Protein AF-A0A919RL27-F1 (afdb_monomer)

Foldseek 3Di:
DFLLLQQLQLLLLLLQLLLQLLPDDPPDDPVSSVSSVVSNVSSCVRNVVSVVVVQLVPDDPVCSVVSNVVVVVVVVVVVVVLVVVLVVQQVVLCVVDHSSRSSSSSSNVSNVVSNVVSVCSNPPVDGDDPDDPPPPPPPPDD

pLDDT: mean 88.55, std 12.85, range [48.16, 98.06]

Sequence (142 aa):
MPARLTVGAGLLLIGAGALTQGTLDAGSTGLSLAPGLIPTGLGVGTAVPALTSAAMAYAPPRRAGMTAGAVNTARQLGYALGIAVVGILFQSGSAAGSPTSGLNEVYWASAVSGVLAGLLVLAVVRGRRPAGAEPEGSQARR

Organism: NCBI:txid1367973

Secondary structure (DSSP, 8-state):
--HHHHHHHHHHHHHHHHHHHTT--TT--GGGGHHHHHHHHHHHHHHHHHHHHHHHTTS-GGGHHHHHHHHHHHHHHHHHHHHHHHHHHHHHHHHHS-HHHHHHHHHHHHHHHHHHHHHHHHHH-PPPP-TT---S-SSS--

Mean predicted aligned error: 7.24 Å

Nearest PDB structures (foldseek):
  7d5p-assembly2_B  TM=7.912E-01  e=1.336E-01  Staphylococcus aureus subsp. aureus COL
  7d5p-assembly1_A  TM=7.929E-01  e=1.553E-01  Staphylococcus aureus subsp. aureus COL
  7d5q-assembly1_A  TM=7.937E-01  e=4.449E-01  Staphylococcus aureus subsp. aureus COL
  6lyy-assembly1_A  TM=7.687E-01  e=6.032E+00  Homo sapiens

Solvent-accessible surface area (backbone atoms only — not comparable to full-atom values): 7486 Å² total; per-residue (Å²): 127,63,54,44,56,46,30,15,52,12,26,35,29,31,8,53,9,26,44,54,52,32,72,54,54,92,84,59,54,80,73,68,46,48,79,14,50,53,39,26,50,56,8,50,70,42,17,55,58,37,51,52,52,58,58,52,72,73,41,55,83,95,39,40,68,60,49,52,51,51,52,50,52,53,48,52,53,50,49,54,52,49,53,52,52,44,52,51,37,27,50,53,29,26,74,76,64,40,68,52,45,2,50,21,46,35,21,43,54,45,13,52,51,24,34,50,50,11,52,47,34,57,72,68,53,74,80,79,73,80,86,75,82,67,76,95,75,83,81,91,79,131

InterPro domains:
  IPR011701 Major facilitator superfamily [PF07690] (3-138)
  IPR036259 MFS transporter superfamily [G3DSA:1.20.1250.20] (2-133)
  IPR036259 MFS transporter superfamily [SSF103473] (3-131)

Structure (mmCIF, N/CA/C/O backbone):
data_AF-A0A919RL27-F1
#
_entry.id   AF-A0A919RL27-F1
#
loop_
_atom_site.group_PDB
_atom_site.id
_atom_site.type_symbol
_atom_site.label_atom_id
_atom_site.label_alt_id
_atom_site.label_comp_id
_atom_site.label_asym_id
_atom_site.label_entity_id
_atom_site.label_seq_id
_atom_site.pdbx_PDB_ins_code
_atom_site.Cartn_x
_atom_site.Cartn_y
_atom_site.Cartn_z
_atom_site.occupancy
_atom_site.B_iso_or_equiv
_atom_site.auth_seq_id
_atom_site.auth_comp_id
_atom_site.auth_asym_id
_atom_site.auth_atom_id
_atom_site.pdbx_PDB_model_num
ATOM 1 N N . MET A 1 1 ? -9.172 9.968 13.669 1.00 61.34 1 MET A N 1
ATOM 2 C CA . MET A 1 1 ? -9.784 9.721 12.341 1.00 61.34 1 MET A CA 1
ATOM 3 C C . MET A 1 1 ? -10.277 8.283 12.273 1.00 61.34 1 MET A C 1
ATOM 5 O O . MET A 1 1 ? -9.664 7.436 12.913 1.00 61.34 1 MET A O 1
ATOM 9 N N . PRO A 1 2 ? -11.379 7.980 11.567 1.00 79.88 2 PRO A N 1
ATOM 10 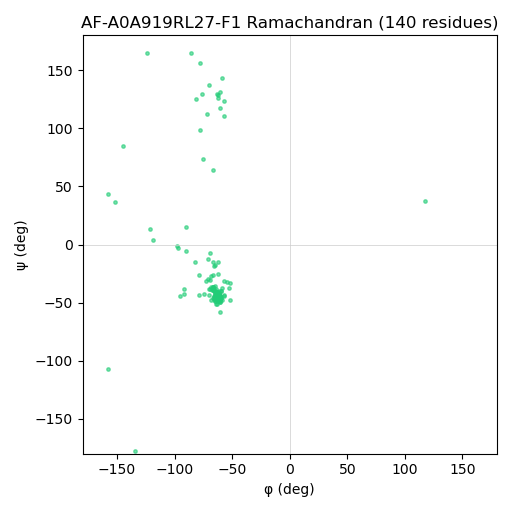C CA . PRO A 1 2 ? -11.844 6.603 11.436 1.00 79.88 2 PRO A CA 1
ATOM 11 C C . PRO A 1 2 ? -10.778 5.768 10.716 1.00 79.88 2 PRO A C 1
ATOM 13 O O . PRO A 1 2 ? -10.327 6.151 9.638 1.00 79.88 2 PRO A O 1
ATOM 16 N N . ALA A 1 3 ? -10.400 4.627 11.301 1.00 83.94 3 ALA A N 1
ATOM 17 C CA . ALA A 1 3 ? -9.284 3.797 10.834 1.00 83.94 3 ALA A CA 1
ATOM 18 C C . ALA A 1 3 ? -9.365 3.450 9.336 1.00 83.94 3 ALA A C 1
ATOM 20 O O . ALA A 1 3 ? -8.342 3.412 8.662 1.00 83.94 3 ALA A O 1
ATOM 21 N N . ARG A 1 4 ? -10.578 3.294 8.784 1.00 88.00 4 ARG A N 1
ATOM 22 C CA . ARG A 1 4 ? -10.787 3.058 7.346 1.00 88.00 4 ARG A CA 1
ATOM 23 C C . ARG A 1 4 ? -10.236 4.165 6.449 1.00 88.00 4 ARG A C 1
ATOM 25 O O . ARG A 1 4 ? -9.742 3.861 5.376 1.00 88.00 4 ARG A O 1
ATOM 32 N N . LEU A 1 5 ? -10.345 5.432 6.862 1.00 91.44 5 LEU A N 1
ATOM 33 C CA . LEU A 1 5 ? -9.893 6.558 6.045 1.00 91.44 5 LEU A CA 1
ATOM 34 C C . LEU A 1 5 ? -8.373 6.611 6.066 1.00 91.44 5 LEU A C 1
ATOM 36 O O . LEU A 1 5 ? -7.764 6.769 5.021 1.00 91.44 5 LEU A O 1
ATOM 40 N N . THR A 1 6 ? -7.767 6.405 7.236 1.00 93.44 6 THR A N 1
ATOM 41 C CA . THR A 1 6 ? -6.308 6.369 7.376 1.00 93.44 6 THR A CA 1
ATOM 42 C C . THR A 1 6 ? -5.700 5.194 6.611 1.00 93.44 6 THR A C 1
ATOM 44 O O . THR A 1 6 ? -4.761 5.391 5.850 1.00 93.44 6 THR A O 1
ATOM 47 N N . VAL A 1 7 ? -6.259 3.987 6.751 1.00 93.88 7 VAL A N 1
ATOM 48 C CA . VAL A 1 7 ? -5.774 2.799 6.032 1.00 93.88 7 VAL A CA 1
ATOM 49 C C . VAL A 1 7 ? -6.046 2.918 4.532 1.00 93.88 7 VAL A C 1
ATOM 51 O O . VAL A 1 7 ? -5.139 2.705 3.737 1.00 93.88 7 VAL A O 1
ATOM 54 N N . GLY A 1 8 ? -7.263 3.299 4.135 1.00 94.75 8 GLY A N 1
ATOM 55 C CA . GLY A 1 8 ? -7.639 3.445 2.730 1.00 94.75 8 GLY A CA 1
ATOM 56 C C . GLY A 1 8 ? -6.811 4.507 2.008 1.00 94.75 8 GLY A C 1
ATOM 57 O O . GLY A 1 8 ? -6.234 4.221 0.965 1.00 94.75 8 GLY A O 1
ATOM 58 N N . ALA A 1 9 ? -6.677 5.705 2.588 1.00 95.38 9 ALA A N 1
ATOM 59 C CA . ALA A 1 9 ? -5.841 6.762 2.021 1.00 95.38 9 ALA A CA 1
ATOM 60 C C . ALA A 1 9 ? -4.359 6.366 1.989 1.00 95.38 9 ALA A C 1
ATOM 62 O O . ALA A 1 9 ? -3.692 6.605 0.988 1.00 95.38 9 ALA A O 1
ATOM 63 N N . GLY A 1 10 ? -3.848 5.715 3.040 1.00 96.31 10 GLY A N 1
ATOM 64 C CA . GLY A 1 10 ? -2.465 5.245 3.065 1.00 96.31 10 GLY A CA 1
ATOM 65 C C . GLY A 1 10 ? -2.171 4.208 1.974 1.00 96.31 10 GLY A C 1
ATOM 66 O O . GLY A 1 10 ? -1.151 4.306 1.301 1.00 96.31 10 GLY A O 1
ATOM 67 N N . LEU A 1 11 ? -3.092 3.270 1.725 1.00 96.12 11 LEU A N 1
ATOM 68 C CA . LEU A 1 11 ? -2.980 2.299 0.628 1.00 96.12 11 LEU A CA 1
ATOM 69 C C . LEU A 1 11 ? -3.044 2.960 -0.755 1.00 96.12 11 LEU A C 1
ATOM 71 O O . LEU A 1 11 ? -2.275 2.589 -1.640 1.00 96.12 11 LEU A O 1
ATOM 75 N N . LEU A 1 12 ? -3.899 3.973 -0.933 1.00 97.06 12 LEU A N 1
ATOM 76 C CA . LEU A 1 12 ? -3.940 4.761 -2.169 1.00 97.06 12 LEU A CA 1
ATOM 77 C C . LEU A 1 12 ? -2.626 5.517 -2.409 1.00 97.06 12 LEU A C 1
ATOM 79 O O . LEU A 1 12 ? -2.148 5.546 -3.538 1.00 97.06 12 LEU A O 1
ATOM 83 N N . LEU A 1 13 ? -2.019 6.086 -1.362 1.00 97.31 13 LEU A N 1
ATOM 84 C CA . LEU A 1 13 ? -0.717 6.754 -1.459 1.00 97.31 13 LEU A CA 1
ATOM 85 C C . LEU A 1 13 ? 0.403 5.779 -1.840 1.00 97.31 13 LEU A C 1
ATOM 87 O O . LEU A 1 13 ? 1.225 6.107 -2.691 1.00 97.31 13 LEU A O 1
ATOM 91 N N . ILE A 1 14 ? 0.410 4.574 -1.259 1.00 97.38 14 ILE A N 1
ATOM 92 C CA . ILE A 1 14 ? 1.351 3.507 -1.636 1.00 97.38 14 ILE A CA 1
ATOM 93 C C . ILE A 1 14 ? 1.160 3.126 -3.106 1.00 97.38 14 ILE A C 1
ATOM 95 O O . ILE A 1 14 ? 2.132 3.059 -3.852 1.00 97.38 14 ILE A O 1
ATOM 99 N N . GLY A 1 15 ? -0.086 2.921 -3.540 1.00 95.94 15 GLY A N 1
ATOM 100 C CA . GLY A 1 15 ? -0.393 2.582 -4.929 1.00 95.94 15 GLY A CA 1
ATOM 101 C C . GLY A 1 15 ? 0.011 3.684 -5.913 1.00 95.94 15 GLY A C 1
ATOM 102 O O . GLY A 1 15 ? 0.596 3.393 -6.951 1.00 95.94 15 GLY A O 1
ATOM 103 N N . ALA A 1 16 ? -0.228 4.950 -5.565 1.00 95.69 16 ALA A N 1
ATOM 104 C CA . ALA A 1 16 ? 0.191 6.099 -6.364 1.00 95.69 16 ALA A CA 1
ATOM 105 C C . ALA A 1 16 ? 1.721 6.226 -6.444 1.00 95.69 16 ALA A C 1
ATOM 107 O O . ALA A 1 16 ? 2.254 6.501 -7.515 1.00 95.69 16 ALA A O 1
ATOM 108 N N . GLY A 1 17 ? 2.432 5.991 -5.337 1.00 95.69 17 GLY A N 1
ATOM 109 C CA . GLY A 1 17 ? 3.893 5.981 -5.323 1.00 95.69 17 GLY A CA 1
ATOM 110 C C . GLY A 1 17 ? 4.486 4.838 -6.148 1.00 95.69 17 GLY A C 1
ATOM 111 O O . GLY A 1 17 ? 5.428 5.050 -6.904 1.00 95.69 17 GLY A O 1
ATOM 112 N N . ALA A 1 18 ? 3.891 3.645 -6.087 1.00 95.38 18 ALA A N 1
ATOM 113 C CA . ALA A 1 18 ? 4.279 2.534 -6.952 1.00 95.38 18 ALA A CA 1
ATOM 114 C C . ALA A 1 18 ? 4.008 2.845 -8.436 1.00 95.38 18 ALA A C 1
ATOM 116 O O . ALA A 1 18 ? 4.833 2.528 -9.288 1.00 95.38 18 ALA A O 1
ATOM 117 N N . LEU A 1 19 ? 2.899 3.524 -8.750 1.00 95.12 19 LEU A N 1
ATOM 118 C CA . LEU A 1 19 ? 2.554 3.908 -10.120 1.00 95.12 19 LEU A CA 1
ATOM 119 C C . LEU A 1 19 ? 3.589 4.860 -10.731 1.00 95.12 19 LEU A C 1
ATOM 121 O O . LEU A 1 19 ? 3.994 4.661 -11.87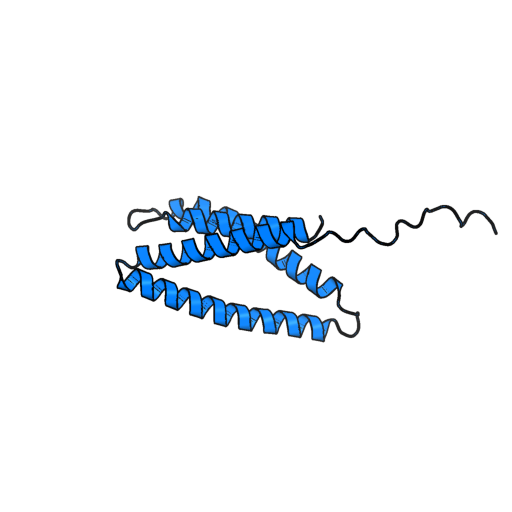2 1.00 95.12 19 LEU A O 1
ATOM 125 N N . THR A 1 20 ? 4.056 5.857 -9.975 1.00 92.81 20 THR A N 1
ATOM 126 C CA . THR A 1 20 ? 5.096 6.781 -10.460 1.00 92.81 20 THR A CA 1
ATOM 127 C C . THR A 1 20 ? 6.458 6.105 -10.604 1.00 92.81 20 THR A C 1
ATOM 129 O O . THR A 1 20 ? 7.224 6.463 -11.494 1.00 92.81 20 THR A O 1
ATOM 132 N N . GLN A 1 21 ? 6.768 5.095 -9.785 1.00 92.62 21 GLN A N 1
ATOM 133 C CA . GLN A 1 21 ? 7.989 4.306 -9.966 1.00 92.62 21 GLN A CA 1
ATOM 134 C C . GLN A 1 21 ? 7.915 3.359 -11.170 1.00 92.62 21 GLN A C 1
ATOM 136 O O . GLN A 1 21 ? 8.930 3.150 -11.826 1.00 92.62 21 GLN A O 1
ATOM 141 N N . GLY A 1 22 ? 6.730 2.842 -11.511 1.00 90.62 22 GLY A N 1
ATOM 142 C CA . GLY A 1 22 ? 6.524 1.966 -12.671 1.00 90.62 22 GLY A CA 1
ATOM 143 C C . GLY A 1 22 ? 6.677 2.648 -14.035 1.00 90.62 22 GLY A C 1
ATOM 144 O O . GLY A 1 22 ? 6.656 1.967 -15.061 1.00 90.62 22 GLY A O 1
ATOM 145 N N . THR A 1 23 ? 6.826 3.977 -14.067 1.00 90.19 23 THR A N 1
ATOM 146 C CA . THR A 1 23 ? 7.112 4.752 -15.286 1.00 90.19 23 THR A CA 1
ATOM 147 C C . THR A 1 23 ? 8.593 5.085 -15.463 1.00 90.19 23 THR A C 1
ATOM 149 O O . THR A 1 23 ? 8.947 5.745 -16.435 1.00 90.19 23 THR A O 1
ATOM 152 N N . LEU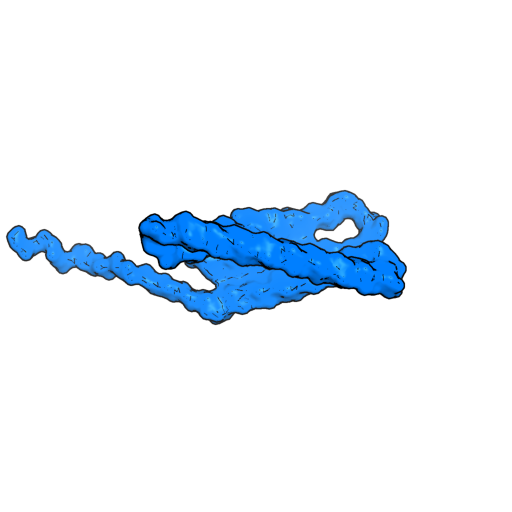 A 1 24 ? 9.454 4.684 -14.522 1.00 91.38 24 LEU A N 1
ATOM 153 C CA . LEU A 1 24 ? 10.887 4.955 -14.593 1.00 91.38 24 LEU A CA 1
ATOM 154 C C . LEU A 1 24 ? 11.590 4.004 -15.568 1.00 91.38 24 LEU A C 1
ATOM 156 O O . LEU A 1 24 ? 11.136 2.894 -15.850 1.00 91.38 24 LEU A O 1
ATOM 160 N N . ASP A 1 25 ? 12.729 4.452 -16.079 1.00 90.12 25 ASP A N 1
ATOM 161 C CA . ASP A 1 25 ? 13.554 3.715 -17.031 1.00 90.12 25 ASP A CA 1
ATOM 162 C C . ASP A 1 25 ? 15.045 3.766 -16.654 1.00 90.12 25 ASP A C 1
ATOM 164 O O . ASP A 1 25 ? 15.438 4.328 -15.631 1.00 90.12 25 ASP A O 1
ATOM 168 N N . ALA A 1 26 ? 15.893 3.167 -17.494 1.00 86.81 26 ALA A N 1
ATOM 169 C CA . ALA A 1 26 ? 17.335 3.091 -17.260 1.00 86.81 26 ALA A CA 1
ATOM 170 C C . ALA A 1 26 ? 18.055 4.454 -17.301 1.00 86.81 26 ALA A C 1
ATOM 172 O O . ALA A 1 26 ? 19.177 4.554 -16.809 1.00 86.81 26 ALA A O 1
ATOM 173 N N . GLY A 1 27 ? 17.445 5.487 -17.891 1.00 87.44 27 GLY A N 1
ATOM 174 C CA . GLY A 1 27 ? 17.998 6.843 -17.952 1.00 87.44 27 GLY A CA 1
ATOM 175 C C . GLY A 1 27 ? 17.585 7.722 -16.771 1.00 87.44 27 GLY A C 1
ATOM 176 O O . GLY A 1 27 ? 18.056 8.854 -16.643 1.00 87.44 27 GLY A O 1
ATOM 177 N N . SER A 1 28 ? 16.706 7.223 -15.903 1.00 88.75 28 SER A N 1
ATOM 178 C CA . SER A 1 28 ? 16.164 7.976 -14.780 1.00 88.75 28 SER A CA 1
ATOM 179 C C . SER A 1 28 ? 17.217 8.232 -13.698 1.00 88.75 28 SER A C 1
ATOM 181 O O . SER A 1 28 ? 17.996 7.358 -13.320 1.00 88.75 28 SER A O 1
ATOM 183 N N . THR A 1 29 ? 17.229 9.452 -13.161 1.00 91.75 29 THR A N 1
ATOM 184 C CA . THR A 1 29 ? 18.171 9.844 -12.102 1.00 91.75 29 THR A CA 1
ATOM 185 C C . THR A 1 29 ? 17.641 9.471 -10.718 1.00 91.75 29 THR A C 1
ATOM 187 O O . THR A 1 29 ? 16.445 9.247 -10.537 1.00 91.75 29 THR A O 1
ATOM 190 N N . GLY A 1 30 ? 18.503 9.477 -9.696 1.00 88.00 30 GLY A N 1
ATOM 191 C CA . GLY A 1 30 ? 18.076 9.213 -8.315 1.00 88.00 30 GLY A CA 1
ATOM 192 C C . GLY A 1 30 ? 16.980 10.166 -7.811 1.00 88.00 30 GLY A C 1
ATOM 193 O O . GLY A 1 30 ? 16.109 9.754 -7.048 1.00 88.00 30 GLY A O 1
ATOM 194 N N . LEU A 1 31 ? 16.957 11.416 -8.289 1.00 92.62 31 LEU A N 1
ATOM 195 C CA . LEU A 1 31 ? 15.907 12.389 -7.960 1.00 92.62 31 LEU A CA 1
ATOM 196 C C . LEU A 1 31 ? 14.536 11.998 -8.527 1.00 92.62 31 LEU A C 1
ATOM 198 O O . LEU A 1 31 ? 13.514 12.332 -7.930 1.00 92.62 31 LEU A O 1
ATOM 202 N N . SER A 1 32 ? 14.497 11.229 -9.617 1.00 91.19 32 SER A N 1
ATOM 203 C CA . SER A 1 32 ? 13.258 10.723 -10.215 1.00 91.19 32 SER A CA 1
ATOM 204 C C . SER A 1 32 ? 12.529 9.716 -9.313 1.00 91.19 32 SER A C 1
ATOM 206 O O . SER A 1 32 ? 11.342 9.474 -9.506 1.00 91.19 32 SER A O 1
ATOM 208 N N . LEU A 1 33 ? 13.196 9.172 -8.285 1.00 91.31 33 LEU A N 1
ATOM 209 C CA . LEU A 1 33 ? 12.580 8.288 -7.287 1.00 91.31 33 LEU A CA 1
ATOM 210 C C . LEU A 1 33 ? 11.783 9.054 -6.223 1.00 91.31 33 LEU A C 1
ATOM 212 O O . LEU A 1 33 ? 10.840 8.508 -5.650 1.00 91.31 33 LEU A O 1
ATOM 216 N N . ALA A 1 34 ? 12.136 10.315 -5.954 1.00 94.38 34 ALA A N 1
ATOM 217 C CA . ALA A 1 34 ? 11.498 11.136 -4.926 1.00 94.38 34 ALA A CA 1
ATOM 218 C C . ALA A 1 34 ? 9.957 11.197 -5.034 1.00 94.38 34 ALA A C 1
ATOM 220 O O . ALA A 1 34 ? 9.298 10.944 -4.019 1.00 94.38 34 ALA A O 1
ATOM 221 N N . PRO A 1 35 ? 9.346 11.452 -6.213 1.00 92.56 35 PRO A N 1
ATOM 222 C CA . PRO A 1 35 ? 7.887 11.492 -6.341 1.00 92.56 35 PRO A CA 1
ATOM 223 C C . PRO A 1 35 ? 7.192 10.148 -6.071 1.00 92.56 35 PRO A C 1
ATOM 225 O O . PRO A 1 35 ? 5.993 10.146 -5.811 1.00 92.56 35 PRO A O 1
ATOM 228 N N . GLY A 1 36 ? 7.907 9.019 -6.106 1.00 94.19 36 GLY A N 1
ATOM 229 C CA . GLY A 1 36 ? 7.373 7.711 -5.710 1.00 94.19 36 GLY A CA 1
ATOM 230 C C . GLY A 1 36 ? 7.615 7.376 -4.240 1.00 94.19 36 GLY A C 1
ATOM 231 O O . GLY A 1 36 ? 6.712 6.915 -3.537 1.00 94.19 36 GLY A O 1
ATOM 232 N N . LEU A 1 37 ? 8.814 7.672 -3.736 1.00 95.38 37 LEU A N 1
ATOM 233 C CA . LEU A 1 37 ? 9.216 7.345 -2.367 1.00 95.38 37 LEU A CA 1
ATOM 234 C C . LEU A 1 37 ? 8.486 8.182 -1.314 1.00 95.38 37 LEU A C 1
ATOM 236 O O . LEU A 1 37 ? 8.111 7.647 -0.272 1.00 95.38 37 LEU A O 1
ATOM 240 N N . ILE A 1 38 ? 8.246 9.470 -1.579 1.00 97.25 38 ILE A N 1
ATOM 241 C CA . ILE A 1 38 ? 7.547 10.367 -0.646 1.00 97.25 38 ILE A CA 1
ATOM 242 C C . ILE A 1 38 ? 6.119 9.872 -0.343 1.00 97.25 38 ILE A C 1
ATOM 244 O O . ILE A 1 38 ? 5.824 9.619 0.829 1.00 97.25 38 ILE A O 1
ATOM 248 N N . PRO A 1 39 ? 5.221 9.689 -1.335 1.00 96.50 39 PRO A N 1
ATOM 249 C CA . PRO A 1 39 ? 3.869 9.208 -1.058 1.00 96.50 39 PRO A CA 1
ATOM 250 C C . PRO A 1 39 ? 3.868 7.779 -0.512 1.00 96.50 39 PRO A C 1
ATOM 252 O O . PRO A 1 39 ? 3.093 7.490 0.398 1.00 96.50 39 PRO A O 1
ATOM 255 N N . THR A 1 40 ? 4.773 6.909 -0.972 1.00 96.75 40 THR A N 1
ATOM 256 C CA . THR A 1 40 ? 4.904 5.550 -0.425 1.00 96.75 40 THR A CA 1
ATOM 257 C C . THR A 1 40 ? 5.255 5.579 1.061 1.00 96.75 40 THR A C 1
ATOM 259 O O . THR A 1 40 ? 4.592 4.922 1.861 1.00 96.75 40 THR A O 1
ATOM 262 N N . GLY A 1 41 ? 6.243 6.383 1.464 1.00 96.75 41 GLY A N 1
ATOM 263 C CA . GLY A 1 41 ? 6.643 6.528 2.864 1.00 96.75 41 GLY A CA 1
ATOM 264 C C . GLY A 1 41 ? 5.516 7.071 3.745 1.00 96.75 41 GLY A C 1
ATOM 265 O O . GLY A 1 41 ? 5.238 6.510 4.807 1.00 96.75 41 GLY A O 1
ATOM 266 N N . LEU A 1 42 ? 4.808 8.106 3.280 1.00 97.06 42 LEU A N 1
ATOM 267 C CA . LEU A 1 42 ? 3.638 8.654 3.977 1.00 97.06 42 LEU A CA 1
ATOM 268 C C . LEU A 1 42 ? 2.508 7.622 4.099 1.00 97.06 42 LEU A C 1
ATOM 270 O O . LEU A 1 42 ? 1.892 7.482 5.160 1.00 97.06 42 LEU A O 1
ATOM 274 N N . GLY A 1 43 ? 2.248 6.869 3.033 1.00 96.12 43 GLY A N 1
ATOM 275 C CA . GLY A 1 43 ? 1.223 5.835 3.015 1.00 96.12 43 GLY A CA 1
ATOM 276 C C . GLY A 1 43 ? 1.539 4.676 3.961 1.00 96.12 43 GLY A C 1
ATOM 277 O O . GLY A 1 43 ? 0.695 4.299 4.772 1.00 96.12 43 GLY A O 1
ATOM 278 N N . VAL A 1 44 ? 2.773 4.163 3.944 1.00 95.75 44 VAL A N 1
ATOM 279 C CA . VAL A 1 44 ? 3.226 3.100 4.861 1.00 95.75 44 VAL A CA 1
ATOM 280 C C . VAL A 1 44 ? 3.194 3.578 6.312 1.00 95.75 44 VAL A C 1
ATOM 282 O O . VAL A 1 44 ? 2.648 2.886 7.177 1.00 95.75 44 VAL A O 1
ATOM 285 N N . GLY A 1 45 ? 3.732 4.773 6.576 1.00 95.81 45 GLY A N 1
ATOM 286 C CA . GLY A 1 45 ? 3.818 5.349 7.918 1.00 95.81 45 GLY A CA 1
ATOM 287 C C . GLY A 1 45 ? 2.455 5.597 8.565 1.00 95.81 45 GLY A C 1
ATOM 288 O O . GLY A 1 45 ? 2.339 5.561 9.788 1.00 95.81 45 GLY A O 1
ATOM 289 N N . THR A 1 46 ? 1.406 5.786 7.764 1.00 94.12 46 THR A N 1
ATOM 290 C CA . THR A 1 46 ? 0.036 5.981 8.257 1.00 94.12 46 THR A CA 1
ATOM 291 C C . THR A 1 46 ? -0.776 4.686 8.290 1.00 94.12 46 THR A C 1
ATOM 293 O O . THR A 1 46 ? -1.447 4.409 9.287 1.00 94.12 46 THR A O 1
ATOM 296 N N . ALA A 1 47 ? -0.710 3.859 7.243 1.00 93.50 47 ALA A N 1
ATOM 297 C CA . ALA A 1 47 ? -1.533 2.658 7.120 1.00 93.50 47 ALA A CA 1
ATOM 298 C C . ALA A 1 47 ? -1.129 1.552 8.107 1.00 93.50 47 ALA A C 1
ATOM 300 O O . ALA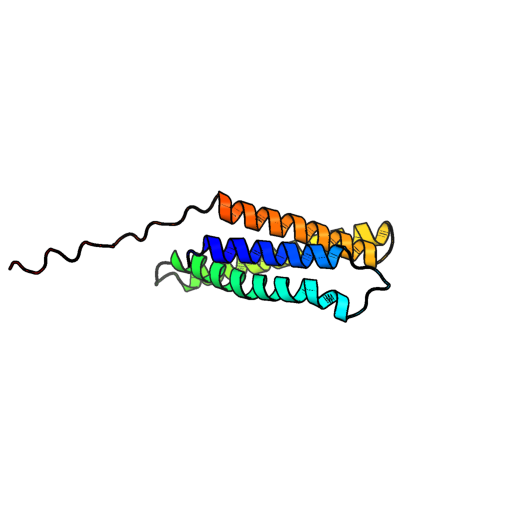 A 1 47 ? -2.002 0.939 8.725 1.00 93.50 47 ALA A O 1
ATOM 301 N N . VAL A 1 48 ? 0.173 1.298 8.286 1.00 91.69 48 VAL A N 1
ATOM 302 C CA . VAL A 1 48 ? 0.656 0.162 9.095 1.00 91.69 48 VAL A CA 1
ATOM 303 C C . VAL A 1 48 ? 0.285 0.299 10.581 1.00 91.69 48 VAL A C 1
ATOM 305 O O . VAL A 1 48 ? -0.272 -0.659 11.141 1.00 91.69 48 VAL A O 1
ATOM 308 N N . PRO A 1 49 ? 0.509 1.452 11.247 1.00 91.38 49 PRO A N 1
ATOM 309 C CA . PRO A 1 49 ? 0.088 1.628 12.636 1.00 91.38 49 PRO A CA 1
ATOM 310 C C . PRO A 1 49 ? -1.435 1.611 12.785 1.00 91.38 49 PRO A C 1
ATOM 312 O O . PRO A 1 49 ? -1.948 1.000 13.722 1.00 91.38 49 PRO A O 1
ATOM 315 N N . ALA A 1 50 ? -2.167 2.221 11.846 1.00 91.56 50 ALA A N 1
ATOM 316 C CA . ALA A 1 50 ? -3.627 2.250 11.875 1.00 91.56 50 ALA A CA 1
ATOM 317 C C . ALA A 1 50 ? -4.233 0.843 11.760 1.00 91.56 50 ALA A C 1
ATOM 319 O O . ALA A 1 50 ? -5.153 0.514 12.508 1.00 91.56 50 ALA A O 1
ATOM 320 N N . LEU A 1 51 ? -3.689 -0.006 10.883 1.00 88.94 51 LEU A N 1
ATOM 321 C CA . LEU A 1 51 ? -4.115 -1.397 10.731 1.00 88.94 51 LEU A CA 1
ATOM 322 C C . LEU A 1 51 ? -3.829 -2.215 11.997 1.00 88.94 51 LEU A C 1
ATOM 324 O O . LEU A 1 51 ? -4.686 -2.960 12.468 1.00 88.94 51 LEU A O 1
ATOM 328 N N . THR A 1 52 ? -2.642 -2.033 12.579 1.00 89.81 52 THR A N 1
ATOM 329 C CA . THR A 1 52 ? -2.235 -2.734 13.805 1.00 89.81 52 THR A CA 1
ATOM 330 C C . THR A 1 52 ? -3.108 -2.320 14.990 1.00 89.81 52 THR A C 1
ATOM 332 O O . THR A 1 52 ? -3.630 -3.175 15.703 1.00 89.81 52 THR A O 1
ATOM 335 N N . SER A 1 53 ? -3.332 -1.016 15.170 1.00 89.81 53 SER A N 1
ATOM 336 C CA . SER A 1 53 ? -4.223 -0.478 16.202 1.00 89.81 53 SER A CA 1
ATOM 337 C C . SER A 1 53 ? -5.657 -0.975 16.014 1.00 89.81 53 SER A C 1
ATOM 339 O O . SER A 1 53 ? -6.275 -1.439 16.970 1.00 89.81 53 SER A O 1
ATOM 341 N N . ALA A 1 54 ? -6.161 -0.968 14.775 1.00 88.50 54 ALA A N 1
ATOM 342 C CA . ALA A 1 54 ? -7.484 -1.485 14.459 1.00 88.50 54 ALA A CA 1
ATOM 343 C C . ALA A 1 54 ? -7.611 -2.974 14.791 1.00 88.50 54 ALA A C 1
ATOM 345 O O . ALA A 1 54 ? -8.624 -3.352 15.359 1.00 88.50 54 ALA A O 1
ATOM 346 N N . ALA A 1 55 ? -6.606 -3.805 14.499 1.00 87.88 55 ALA A N 1
ATOM 347 C CA . ALA A 1 55 ? -6.621 -5.222 14.861 1.00 87.88 55 ALA A CA 1
ATOM 348 C C . ALA A 1 55 ? -6.613 -5.424 16.386 1.00 87.88 55 ALA A C 1
ATOM 350 O O . ALA A 1 55 ? -7.396 -6.214 16.915 1.00 87.88 55 ALA A O 1
ATOM 351 N N . MET A 1 56 ? -5.774 -4.672 17.105 1.00 90.06 56 MET A N 1
ATOM 352 C CA . MET A 1 56 ? -5.685 -4.759 18.566 1.00 90.06 56 MET A CA 1
ATOM 353 C C . MET A 1 56 ? -6.942 -4.245 19.274 1.00 90.06 56 MET A C 1
ATOM 355 O O . MET A 1 56 ? -7.271 -4.741 20.346 1.00 90.06 56 MET A O 1
ATOM 359 N N . ALA A 1 57 ? -7.693 -3.318 18.674 1.00 88.31 57 ALA A N 1
ATOM 360 C CA . ALA A 1 57 ? -8.924 -2.779 19.255 1.00 88.31 57 ALA A CA 1
ATOM 361 C C . ALA A 1 57 ? -10.035 -3.831 19.466 1.00 88.31 57 ALA A C 1
ATOM 363 O O . ALA A 1 57 ? -10.990 -3.573 20.195 1.00 88.31 57 ALA A O 1
ATOM 364 N N . TYR A 1 58 ? -9.930 -5.011 18.845 1.00 84.94 58 TYR A N 1
ATOM 365 C CA . TYR A 1 58 ? -10.865 -6.128 19.037 1.00 84.94 58 TYR A CA 1
ATOM 366 C C . TYR A 1 58 ? -10.361 -7.163 20.052 1.00 84.94 58 TYR A C 1
ATOM 368 O O . TYR A 1 58 ? -11.073 -8.123 20.344 1.00 84.94 58 TYR A O 1
ATOM 376 N N . ALA A 1 59 ? -9.148 -6.998 20.588 1.00 89.31 59 ALA A N 1
ATOM 377 C CA . ALA A 1 59 ? -8.554 -7.944 21.519 1.00 89.31 59 ALA A CA 1
ATOM 378 C C . ALA A 1 59 ? -9.072 -7.717 22.950 1.00 89.31 59 ALA A C 1
ATOM 380 O O . ALA A 1 59 ? -8.903 -6.626 23.500 1.00 89.31 59 ALA A O 1
ATOM 381 N N . PRO A 1 60 ? -9.624 -8.744 23.624 1.00 87.12 60 PRO A N 1
ATOM 382 C CA . PRO A 1 60 ? -9.815 -8.690 25.068 1.00 87.12 60 PRO A CA 1
ATOM 383 C C . PRO A 1 60 ? -8.460 -8.477 25.769 1.00 87.12 60 PRO A C 1
ATOM 385 O O . PRO A 1 60 ? -7.484 -9.114 25.360 1.00 87.12 60 PRO A O 1
ATOM 388 N N . PRO A 1 61 ? -8.374 -7.699 26.868 1.00 85.88 61 PRO A N 1
ATOM 389 C CA . PRO A 1 61 ? -7.097 -7.381 27.525 1.00 85.88 61 PRO A CA 1
ATOM 390 C C . PRO A 1 61 ? -6.252 -8.616 27.875 1.00 85.88 61 PRO A C 1
ATOM 392 O O . PRO A 1 61 ? -5.040 -8.640 27.690 1.00 85.88 61 PRO A O 1
ATOM 395 N N . ARG A 1 62 ? -6.914 -9.701 28.292 1.00 90.12 62 ARG A N 1
ATOM 396 C CA . ARG A 1 62 ? -6.294 -10.984 28.677 1.00 90.12 62 ARG A CA 1
ATOM 397 C C . ARG A 1 62 ? -5.723 -11.776 27.491 1.00 90.12 62 ARG A C 1
ATOM 399 O O . ARG A 1 62 ? -5.020 -12.756 27.693 1.00 90.12 62 ARG A O 1
ATOM 406 N N . ARG A 1 63 ? -6.055 -11.389 26.255 1.00 90.75 63 ARG A N 1
ATOM 407 C CA . ARG A 1 63 ? -5.662 -12.055 25.000 1.00 90.75 63 ARG A CA 1
ATOM 408 C C . ARG A 1 63 ? -4.884 -11.129 24.059 1.00 90.75 63 ARG A C 1
ATOM 410 O O . ARG A 1 63 ? -4.688 -11.474 22.892 1.00 90.75 63 ARG A O 1
ATOM 417 N N . ALA A 1 64 ? -4.423 -9.977 24.549 1.00 88.69 64 ALA A N 1
ATOM 418 C CA . ALA A 1 64 ? -3.661 -9.017 23.754 1.00 88.69 64 ALA A CA 1
ATOM 419 C C . ALA A 1 64 ? -2.399 -9.657 23.148 1.00 88.69 64 ALA A C 1
ATOM 421 O O . ALA A 1 64 ? -2.170 -9.535 21.948 1.00 88.69 64 ALA A O 1
ATOM 422 N N . GLY A 1 65 ? -1.656 -10.446 23.938 1.00 90.94 65 GLY A N 1
ATOM 423 C CA . GLY A 1 65 ? -0.476 -11.178 23.459 1.00 90.94 65 GLY A CA 1
ATOM 424 C C . GLY A 1 65 ? -0.789 -12.190 22.351 1.00 90.94 65 GLY A C 1
ATOM 425 O O . GLY A 1 65 ? -0.087 -12.230 21.344 1.00 90.94 65 GLY A O 1
ATOM 426 N N . MET A 1 66 ? -1.887 -12.949 22.475 1.00 93.88 66 MET A N 1
ATOM 427 C CA . MET A 1 66 ? -2.321 -13.886 21.426 1.00 93.88 66 MET A CA 1
ATOM 428 C C . MET A 1 66 ? -2.731 -13.160 20.140 1.00 93.88 66 MET A C 1
ATOM 430 O O . MET A 1 66 ? -2.379 -13.598 19.048 1.00 93.88 66 MET A O 1
ATOM 434 N N . THR A 1 67 ? -3.431 -12.028 20.256 1.00 93.00 67 THR A N 1
ATOM 435 C CA . THR A 1 67 ? -3.841 -11.223 19.092 1.00 93.00 67 THR A CA 1
ATOM 436 C C . THR A 1 67 ? -2.618 -10.633 18.390 1.00 93.00 67 THR A C 1
ATOM 438 O O . THR A 1 67 ? -2.503 -10.725 17.169 1.00 93.00 67 THR A O 1
ATOM 441 N N . ALA A 1 68 ? -1.669 -10.076 19.149 1.00 91.56 68 ALA A N 1
ATOM 442 C CA . ALA A 1 68 ? -0.419 -9.548 18.610 1.00 91.56 68 ALA A CA 1
ATOM 443 C C . ALA A 1 68 ? 0.410 -10.642 17.915 1.00 91.56 68 ALA A C 1
ATOM 445 O O . ALA A 1 68 ? 0.902 -10.428 16.807 1.00 91.56 68 ALA A O 1
ATOM 446 N N . GLY A 1 69 ? 0.504 -11.834 18.517 1.00 94.00 69 GLY A N 1
ATOM 447 C CA . GLY A 1 69 ? 1.170 -12.993 17.920 1.00 94.00 69 GLY A CA 1
ATOM 448 C C . GLY A 1 69 ? 0.522 -13.441 16.606 1.00 94.00 69 GLY A C 1
ATOM 449 O O . GLY A 1 69 ? 1.225 -13.667 15.618 1.00 94.00 69 GLY A O 1
ATOM 450 N N . ALA A 1 70 ? -0.813 -13.490 16.552 1.00 94.00 70 ALA A N 1
ATOM 451 C CA . ALA A 1 70 ? -1.554 -13.808 15.332 1.00 94.00 70 ALA A CA 1
ATOM 452 C C . ALA A 1 70 ? -1.315 -12.766 14.225 1.00 94.00 70 ALA A C 1
ATOM 454 O O . ALA A 1 70 ? -1.016 -13.136 13.091 1.00 94.00 70 ALA A O 1
ATOM 455 N N . VAL A 1 71 ? -1.363 -11.468 14.557 1.00 92.31 71 VAL A N 1
ATOM 456 C CA . VAL A 1 71 ? -1.065 -10.383 13.605 1.00 92.31 71 VAL A CA 1
ATOM 457 C C . VAL A 1 71 ? 0.370 -10.478 13.092 1.00 92.31 71 VAL A C 1
ATOM 459 O O . VAL A 1 71 ? 0.598 -10.339 11.893 1.00 92.31 71 VAL A O 1
ATOM 462 N N . ASN A 1 72 ? 1.342 -10.748 13.963 1.00 93.81 72 ASN A N 1
ATOM 463 C CA . ASN A 1 72 ? 2.734 -10.886 13.547 1.00 93.81 72 ASN A CA 1
ATOM 464 C C . ASN A 1 72 ? 2.944 -12.095 12.623 1.00 93.81 72 ASN A C 1
ATOM 466 O O . ASN A 1 72 ? 3.623 -11.978 11.608 1.00 93.81 72 ASN A O 1
ATOM 470 N N . THR A 1 73 ? 2.324 -13.233 12.934 1.00 95.69 73 THR A N 1
ATOM 471 C CA . THR A 1 73 ? 2.405 -14.446 12.104 1.00 95.69 73 THR A CA 1
ATOM 472 C C . THR A 1 73 ? 1.778 -14.212 10.729 1.00 95.69 73 THR A C 1
ATOM 474 O O . THR A 1 73 ? 2.391 -14.518 9.709 1.00 95.69 73 THR A O 1
ATOM 477 N N . ALA A 1 74 ? 0.597 -13.585 10.684 1.00 94.75 74 ALA A N 1
ATOM 478 C CA . ALA A 1 74 ? -0.052 -13.202 9.434 1.00 94.75 74 ALA A CA 1
ATOM 479 C C . ALA A 1 74 ? 0.817 -12.242 8.603 1.00 94.75 74 ALA A C 1
ATOM 481 O O . ALA A 1 74 ? 0.921 -12.405 7.390 1.00 94.75 74 ALA A O 1
ATOM 482 N N . ARG A 1 75 ? 1.492 -11.276 9.247 1.00 94.31 75 ARG A N 1
ATOM 483 C CA . ARG A 1 75 ? 2.439 -10.373 8.572 1.00 94.31 75 ARG A CA 1
ATOM 484 C C . ARG A 1 75 ? 3.636 -11.124 8.006 1.00 94.31 75 ARG A C 1
ATOM 486 O O . ARG A 1 75 ? 3.971 -10.895 6.854 1.00 94.31 75 ARG A O 1
ATOM 493 N N . GLN A 1 76 ? 4.253 -12.020 8.773 1.00 96.81 76 GLN A N 1
ATOM 494 C CA . GLN A 1 76 ? 5.393 -12.809 8.297 1.00 96.81 76 GLN A CA 1
ATOM 495 C C . GLN A 1 76 ? 5.030 -13.659 7.076 1.00 96.81 76 GLN A C 1
ATOM 497 O O . GLN A 1 76 ? 5.751 -13.629 6.081 1.00 96.81 76 GLN A O 1
ATOM 502 N N . LEU A 1 77 ? 3.884 -14.346 7.113 1.00 97.50 77 LEU A N 1
ATOM 503 C CA . LEU A 1 77 ? 3.376 -15.092 5.960 1.00 97.50 77 LEU A CA 1
ATOM 504 C C . LEU A 1 77 ? 3.101 -14.167 4.768 1.00 97.50 77 LEU A C 1
ATOM 506 O O . LEU A 1 77 ? 3.502 -14.472 3.649 1.00 97.50 77 LEU A O 1
ATOM 510 N N . GLY A 1 78 ? 2.473 -13.014 5.010 1.00 95.00 78 GLY A N 1
ATOM 511 C CA . GLY A 1 78 ? 2.228 -12.005 3.980 1.00 95.00 78 GLY A CA 1
ATOM 512 C C . GLY A 1 78 ? 3.516 -11.478 3.345 1.00 95.00 78 GLY A C 1
ATOM 513 O O . GLY A 1 78 ? 3.570 -11.330 2.129 1.00 95.00 78 GLY A O 1
ATOM 514 N N . TYR A 1 79 ? 4.569 -11.251 4.134 1.00 95.69 79 TYR A N 1
ATOM 515 C CA . TYR A 1 79 ? 5.877 -10.845 3.623 1.00 95.69 79 TYR A CA 1
ATOM 516 C C . TYR A 1 79 ? 6.524 -11.944 2.791 1.00 95.69 79 TYR A C 1
ATOM 518 O O . TYR A 1 79 ? 6.984 -11.659 1.692 1.00 95.69 79 TYR A O 1
ATOM 526 N N . ALA A 1 80 ? 6.509 -13.191 3.261 1.00 97.81 80 ALA A N 1
ATOM 527 C CA . ALA A 1 80 ? 7.061 -14.314 2.510 1.00 97.81 80 ALA A CA 1
ATOM 528 C C . ALA A 1 80 ? 6.364 -14.482 1.148 1.00 97.81 80 ALA A C 1
ATOM 530 O O . ALA A 1 80 ? 7.028 -14.558 0.116 1.00 97.81 80 ALA A O 1
ATOM 531 N N . LEU A 1 81 ? 5.028 -14.467 1.136 1.00 97.50 81 LEU A N 1
ATOM 532 C CA . LEU A 1 81 ? 4.237 -14.566 -0.092 1.00 97.50 81 LEU A CA 1
ATOM 533 C C . LEU A 1 81 ? 4.442 -13.354 -1.004 1.00 97.50 81 LEU A C 1
ATOM 535 O O . LEU A 1 81 ? 4.635 -13.518 -2.204 1.00 97.50 81 LEU A O 1
ATOM 539 N N . GLY A 1 82 ? 4.440 -12.144 -0.442 1.00 95.88 82 GLY A N 1
ATOM 540 C CA . GLY A 1 82 ? 4.667 -10.914 -1.196 1.00 95.88 82 GLY A CA 1
ATOM 541 C C . GLY A 1 82 ? 6.036 -10.900 -1.869 1.00 95.88 82 GLY A C 1
ATOM 542 O O . GLY A 1 82 ? 6.122 -10.639 -3.063 1.00 95.88 82 GLY A O 1
ATOM 543 N N . ILE A 1 83 ? 7.094 -11.258 -1.136 1.00 97.12 83 ILE A N 1
ATOM 544 C CA . ILE A 1 83 ? 8.457 -11.355 -1.675 1.00 97.12 83 ILE A CA 1
ATOM 545 C C . ILE A 1 83 ? 8.525 -12.405 -2.791 1.00 97.12 83 ILE A C 1
ATOM 547 O O . ILE A 1 83 ? 9.131 -12.144 -3.828 1.00 97.12 83 ILE A O 1
ATOM 551 N N . ALA A 1 84 ? 7.875 -13.561 -2.620 1.00 98.06 84 ALA A N 1
ATOM 552 C CA . ALA A 1 84 ? 7.839 -14.600 -3.648 1.00 98.06 84 ALA A CA 1
ATOM 553 C C . ALA A 1 84 ? 7.162 -14.112 -4.941 1.00 98.06 84 ALA A C 1
ATOM 555 O O . ALA A 1 84 ? 7.718 -14.276 -6.025 1.00 98.06 84 ALA A O 1
ATOM 556 N N . VAL A 1 85 ? 5.999 -13.461 -4.833 1.00 97.50 85 VAL A N 1
ATOM 557 C CA . VAL A 1 85 ? 5.279 -12.896 -5.988 1.00 97.50 85 VAL A CA 1
ATOM 558 C C . VAL A 1 85 ? 6.106 -11.810 -6.676 1.00 97.50 85 VAL A C 1
ATOM 560 O O . VAL A 1 85 ? 6.230 -11.828 -7.897 1.00 97.50 85 VAL A O 1
ATOM 563 N N . VAL A 1 86 ? 6.719 -10.903 -5.909 1.00 96.69 86 VAL A N 1
ATOM 564 C CA . VAL A 1 86 ? 7.615 -9.866 -6.444 1.00 96.69 86 VAL A CA 1
ATOM 565 C C . VAL A 1 86 ? 8.773 -10.490 -7.224 1.00 96.69 86 VAL A C 1
ATOM 567 O O . VAL A 1 86 ? 9.078 -10.032 -8.321 1.00 96.69 86 VAL A O 1
ATOM 570 N N . GLY A 1 87 ? 9.385 -11.557 -6.702 1.00 97.31 87 GLY A N 1
ATOM 571 C CA . GLY A 1 87 ? 10.458 -12.274 -7.391 1.00 97.31 87 GLY A CA 1
ATOM 572 C C . GLY A 1 87 ? 10.009 -12.894 -8.716 1.00 97.31 87 GLY A C 1
ATOM 573 O O . GLY A 1 87 ? 10.718 -12.773 -9.713 1.00 97.31 87 GLY A O 1
ATOM 574 N N . ILE A 1 88 ? 8.817 -13.500 -8.751 1.00 97.12 88 ILE A N 1
ATOM 575 C CA . ILE A 1 88 ? 8.239 -14.072 -9.978 1.00 97.12 88 ILE A CA 1
ATOM 576 C C . ILE A 1 88 ? 8.006 -12.981 -11.029 1.00 97.12 88 ILE A C 1
ATOM 578 O O . ILE A 1 88 ? 8.441 -13.148 -12.164 1.00 97.12 88 ILE A O 1
ATOM 582 N N . LEU A 1 89 ? 7.375 -11.865 -10.646 1.00 96.31 89 LEU A N 1
ATOM 583 C CA . LEU A 1 89 ? 7.088 -10.742 -11.549 1.00 96.31 89 LEU A CA 1
ATOM 584 C C . LEU A 1 89 ? 8.363 -10.064 -12.061 1.00 96.31 89 LEU A C 1
A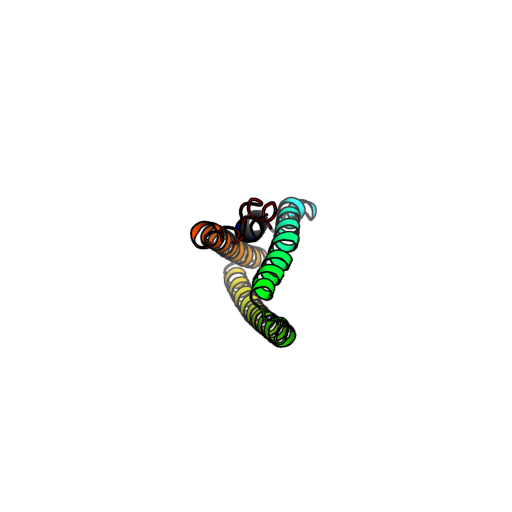TOM 586 O O . LEU A 1 89 ? 8.479 -9.712 -13.231 1.00 96.31 89 LEU A O 1
ATOM 590 N N . PHE A 1 90 ? 9.361 -9.903 -11.192 1.00 96.81 90 PHE A N 1
ATOM 591 C CA . PHE A 1 90 ? 10.647 -9.365 -11.611 1.00 96.81 90 PHE A CA 1
ATOM 592 C C . PHE A 1 90 ? 11.321 -10.286 -12.632 1.00 96.81 90 PHE A C 1
ATOM 594 O O . PHE A 1 90 ? 11.842 -9.814 -13.645 1.00 96.81 90 PHE A O 1
ATOM 601 N N . GLN A 1 91 ? 11.311 -11.597 -12.375 1.00 96.88 91 GLN A N 1
ATOM 602 C CA . GLN A 1 91 ?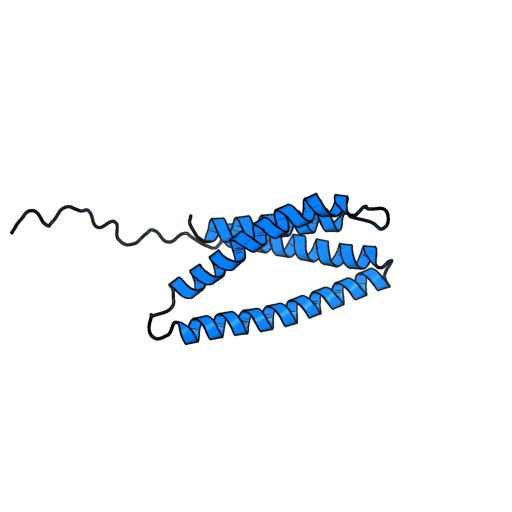 11.918 -12.586 -13.257 1.00 96.88 91 GLN A CA 1
ATOM 603 C C . GLN A 1 91 ? 11.183 -12.684 -14.600 1.00 96.88 91 GLN A C 1
ATOM 605 O O . GLN A 1 91 ? 11.854 -12.799 -15.626 1.00 96.88 91 GLN A O 1
ATOM 610 N N . SER A 1 92 ? 9.846 -12.614 -14.618 1.00 94.44 92 SER A N 1
ATOM 611 C CA . SER A 1 92 ? 9.052 -12.638 -15.854 1.00 94.44 92 SER A CA 1
ATOM 612 C C . SER A 1 92 ? 9.358 -11.437 -16.739 1.00 94.44 92 SER A C 1
ATOM 614 O O . SER A 1 92 ? 9.719 -11.617 -17.903 1.00 94.44 92 SER A O 1
ATOM 616 N N . GLY A 1 93 ? 9.305 -10.226 -16.182 1.00 91.44 93 GLY A N 1
ATOM 617 C CA . GLY A 1 93 ? 9.538 -9.008 -16.950 1.00 91.44 93 GLY A CA 1
ATOM 618 C C . GLY A 1 93 ? 10.992 -8.871 -17.385 1.00 91.44 93 GLY A C 1
ATOM 619 O O . GLY A 1 93 ? 11.269 -8.508 -18.525 1.00 91.44 93 GLY A O 1
ATOM 620 N N . SER A 1 94 ? 11.942 -9.252 -16.524 1.00 92.19 94 SER A N 1
ATOM 621 C CA . SER A 1 94 ? 13.368 -9.219 -16.871 1.00 92.19 94 SER A CA 1
ATOM 622 C C . SER A 1 94 ? 13.729 -10.222 -17.964 1.00 92.19 94 SER A C 1
ATOM 624 O O . SER A 1 94 ? 14.568 -9.915 -18.804 1.00 92.19 94 SER A O 1
ATOM 626 N N . ALA A 1 95 ? 13.104 -11.404 -17.975 1.00 89.75 95 ALA A N 1
ATOM 627 C CA . ALA A 1 95 ? 13.320 -12.402 -19.021 1.00 89.75 95 ALA A CA 1
ATOM 628 C C . ALA A 1 95 ? 12.714 -11.984 -20.372 1.00 89.75 95 ALA A C 1
ATOM 630 O O . ALA A 1 95 ? 13.236 -12.367 -21.417 1.00 89.75 95 ALA A O 1
ATOM 631 N N . ALA A 1 96 ? 11.630 -11.203 -20.355 1.00 82.81 96 ALA A N 1
ATOM 632 C CA . ALA A 1 96 ? 10.966 -10.701 -21.556 1.00 82.81 96 ALA A CA 1
ATOM 633 C C . ALA A 1 96 ? 11.627 -9.443 -22.153 1.00 82.81 96 ALA A C 1
ATOM 635 O O . ALA A 1 96 ? 11.342 -9.091 -23.298 1.00 82.81 96 ALA A O 1
ATOM 636 N N . GLY A 1 97 ? 12.497 -8.760 -21.404 1.00 88.25 97 GLY A N 1
ATOM 637 C CA . GLY A 1 97 ? 13.119 -7.513 -21.842 1.00 88.25 97 GLY A CA 1
ATOM 638 C C . GLY A 1 97 ? 14.421 -7.202 -21.112 1.00 88.25 97 GLY A C 1
ATOM 639 O O . GLY A 1 97 ? 15.464 -7.791 -21.381 1.00 88.25 97 GLY A O 1
ATOM 640 N N . SER A 1 98 ? 14.374 -6.214 -20.224 1.00 91.38 98 SER A N 1
ATOM 641 C CA . SER A 1 98 ? 15.505 -5.723 -19.434 1.00 91.38 98 SER A CA 1
ATOM 642 C C . SER A 1 98 ? 15.201 -5.779 -17.928 1.00 91.38 98 SER A C 1
ATOM 644 O O . SER A 1 98 ? 14.033 -5.816 -17.527 1.00 91.38 98 SER A O 1
ATOM 646 N N . PRO A 1 99 ? 16.215 -5.667 -17.053 1.00 90.12 99 PRO A N 1
ATOM 647 C CA . PRO A 1 99 ? 15.985 -5.552 -15.612 1.00 90.12 99 PRO A CA 1
ATOM 648 C C . PRO A 1 99 ? 15.043 -4.399 -15.225 1.00 90.12 99 PRO A C 1
ATOM 650 O O . PRO A 1 99 ? 14.276 -4.516 -14.271 1.00 90.12 99 PRO A O 1
ATOM 653 N N . THR A 1 100 ? 15.047 -3.293 -15.981 1.00 92.12 100 THR A N 1
ATOM 654 C CA . THR A 1 100 ? 14.124 -2.171 -15.746 1.00 92.12 100 THR A CA 1
ATOM 655 C C . THR A 1 100 ? 12.680 -2.538 -16.073 1.00 92.12 100 THR A C 1
ATOM 657 O O . THR A 1 100 ? 11.782 -2.147 -15.336 1.00 92.12 100 THR A O 1
ATOM 660 N N . SER A 1 101 ? 12.438 -3.345 -17.112 1.00 90.62 101 SER A N 1
ATOM 661 C CA . SER A 1 101 ? 11.087 -3.842 -17.397 1.00 90.62 101 SER A CA 1
ATOM 662 C C . SER A 1 101 ? 10.563 -4.789 -16.313 1.00 90.62 101 SER A C 1
ATOM 664 O O . SER A 1 101 ? 9.397 -4.678 -15.941 1.00 90.62 101 SER A O 1
ATOM 666 N N . GLY A 1 102 ? 11.427 -5.626 -15.723 1.00 94.12 102 GLY A N 1
ATOM 667 C CA . GLY A 1 102 ? 11.067 -6.448 -14.561 1.00 94.12 102 GLY A CA 1
ATOM 668 C C . GLY A 1 102 ? 10.676 -5.613 -13.342 1.00 94.12 102 GLY A C 1
ATOM 669 O O . GLY A 1 102 ? 9.673 -5.896 -12.690 1.00 94.12 102 GLY A O 1
ATOM 670 N N . LEU A 1 103 ? 11.42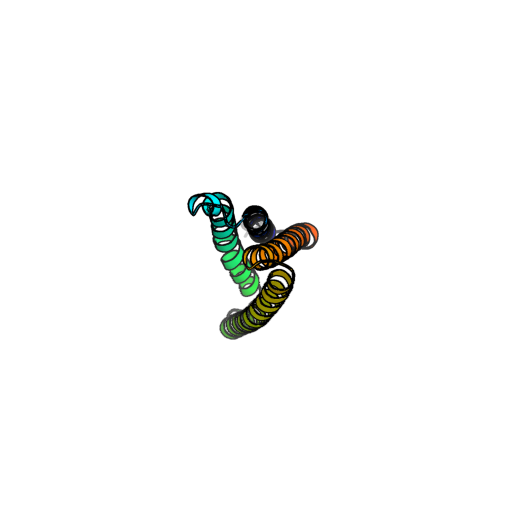2 -4.541 -13.050 1.00 94.56 103 LEU A N 1
ATOM 671 C CA . LEU A 1 103 ? 11.050 -3.602 -11.985 1.00 94.56 103 LEU A CA 1
ATOM 672 C C . LEU A 1 103 ? 9.717 -2.906 -12.280 1.00 94.56 103 LEU A C 1
ATOM 674 O O . LEU A 1 103 ? 8.879 -2.798 -11.387 1.00 94.56 103 LEU A O 1
ATOM 678 N N . ASN A 1 104 ? 9.494 -2.471 -13.520 1.00 94.50 104 ASN A N 1
ATOM 679 C CA . ASN A 1 104 ? 8.249 -1.807 -13.899 1.00 94.50 104 ASN A CA 1
ATOM 680 C C . ASN A 1 104 ? 7.043 -2.738 -13.742 1.00 94.50 104 ASN A C 1
ATOM 682 O O . ASN A 1 104 ? 6.022 -2.307 -13.213 1.00 94.50 104 ASN A O 1
ATOM 686 N N . GLU A 1 105 ? 7.160 -4.016 -14.111 1.00 94.25 105 GLU A N 1
ATOM 687 C CA . GLU A 1 105 ? 6.094 -5.007 -13.912 1.00 94.25 105 GLU A CA 1
ATOM 688 C C . GLU A 1 105 ? 5.741 -5.180 -12.423 1.00 94.25 105 GLU A C 1
ATOM 690 O O . GLU A 1 105 ? 4.565 -5.139 -12.048 1.00 94.25 105 GLU A O 1
ATOM 695 N N . VAL A 1 106 ? 6.753 -5.261 -11.551 1.00 97.06 106 VAL A N 1
ATOM 696 C CA . VAL A 1 106 ? 6.562 -5.297 -10.090 1.00 97.06 106 VAL A CA 1
ATOM 697 C C . VAL A 1 106 ? 5.843 -4.042 -9.587 1.00 97.06 106 VAL A C 1
ATOM 699 O O . VAL A 1 106 ? 4.903 -4.142 -8.789 1.00 97.06 106 VAL A O 1
ATOM 702 N N . TYR A 1 107 ? 6.264 -2.859 -10.037 1.00 96.75 107 TYR A N 1
ATOM 703 C CA . TYR A 1 107 ? 5.679 -1.592 -9.602 1.00 96.75 107 TYR A CA 1
ATOM 704 C C . TYR A 1 107 ? 4.240 -1.416 -10.095 1.00 96.75 107 TYR A C 1
ATOM 706 O O . TYR A 1 107 ? 3.391 -0.988 -9.315 1.00 96.75 107 TYR A O 1
ATOM 714 N N . TRP A 1 108 ? 3.918 -1.824 -11.325 1.00 95.75 108 TRP A N 1
ATOM 715 C CA . TRP A 1 108 ? 2.546 -1.801 -11.839 1.00 95.75 108 TRP A CA 1
ATOM 716 C C . TRP A 1 108 ? 1.627 -2.763 -11.087 1.00 95.75 108 TRP A C 1
ATOM 718 O O . TRP A 1 108 ? 0.530 -2.373 -10.681 1.00 95.75 108 TRP A O 1
ATOM 728 N N . ALA A 1 109 ? 2.075 -3.992 -10.820 1.00 96.62 109 ALA A N 1
ATOM 729 C CA . ALA A 1 109 ? 1.309 -4.941 -10.014 1.00 96.62 109 ALA A CA 1
ATOM 730 C C . ALA A 1 109 ? 1.076 -4.420 -8.582 1.00 96.62 109 ALA A C 1
ATOM 732 O O . ALA A 1 109 ? -0.024 -4.538 -8.028 1.00 96.62 109 ALA A O 1
ATOM 733 N N . SER A 1 110 ? 2.090 -3.782 -7.992 1.00 95.94 110 SER A N 1
ATOM 734 C CA . SER A 1 110 ? 1.999 -3.141 -6.673 1.00 95.94 110 SER A CA 1
ATOM 735 C C . SER A 1 110 ? 1.057 -1.932 -6.683 1.00 95.94 110 SER A C 1
ATOM 737 O O . SER A 1 110 ? 0.283 -1.744 -5.745 1.00 95.94 110 SER A O 1
ATOM 739 N N . ALA A 1 111 ? 1.061 -1.141 -7.759 1.00 96.69 111 ALA A N 1
ATOM 740 C CA . ALA A 1 111 ? 0.165 -0.004 -7.934 1.00 96.69 111 ALA A CA 1
ATOM 741 C C . ALA A 1 111 ? -1.295 -0.455 -8.007 1.00 96.69 111 ALA A C 1
ATOM 743 O O . ALA A 1 111 ? -2.134 0.028 -7.246 1.00 96.69 111 ALA A O 1
ATOM 744 N N . VAL A 1 112 ? -1.593 -1.430 -8.871 1.00 96.75 112 VAL A N 1
ATOM 745 C CA . VAL A 1 112 ? -2.945 -1.979 -9.034 1.00 96.75 112 VAL A CA 1
ATOM 746 C C . VAL A 1 112 ? -3.436 -2.590 -7.725 1.00 96.75 112 VAL A C 1
ATOM 748 O O . VAL A 1 112 ? -4.522 -2.248 -7.261 1.00 96.75 112 VAL A O 1
ATOM 751 N N . SER A 1 113 ? -2.634 -3.445 -7.086 1.00 96.25 113 SER A N 1
ATOM 752 C CA . SER A 1 113 ? -3.023 -4.069 -5.816 1.00 96.25 113 SER A CA 1
ATOM 753 C C . SER A 1 113 ? -3.217 -3.047 -4.690 1.00 96.25 113 SER A C 1
ATOM 755 O O . SER A 1 113 ? -4.221 -3.120 -3.982 1.00 96.25 113 SER A O 1
ATOM 757 N N . GLY A 1 114 ? -2.324 -2.061 -4.553 1.00 94.81 114 GLY A N 1
ATOM 758 C CA . GLY A 1 114 ? -2.432 -0.993 -3.557 1.00 94.81 114 GLY A CA 1
ATOM 759 C C . GLY A 1 114 ? -3.669 -0.115 -3.756 1.00 94.81 114 GLY A C 1
ATOM 760 O O . GLY A 1 114 ? -4.416 0.124 -2.804 1.00 94.81 114 GLY A O 1
ATOM 761 N N . VAL A 1 115 ? -3.943 0.303 -4.998 1.00 96.25 115 VAL A N 1
ATOM 762 C CA . VAL A 1 115 ? -5.128 1.108 -5.334 1.00 96.25 115 VAL A CA 1
ATOM 763 C C . VAL A 1 115 ? -6.409 0.314 -5.102 1.00 96.25 115 VAL A C 1
ATOM 765 O O . VAL A 1 115 ? -7.309 0.804 -4.419 1.00 96.25 115 VAL A O 1
ATOM 768 N N . LEU A 1 116 ? -6.491 -0.921 -5.604 1.00 96.88 116 LEU A N 1
ATOM 769 C CA . LEU A 1 116 ? -7.663 -1.776 -5.412 1.00 96.88 116 LEU A CA 1
ATOM 770 C C . LEU A 1 116 ? -7.919 -2.052 -3.930 1.00 96.88 116 LEU A C 1
ATOM 772 O O . LEU A 1 116 ? -9.056 -1.926 -3.481 1.00 96.88 116 LEU A O 1
ATOM 776 N N . ALA A 1 117 ? -6.882 -2.368 -3.151 1.00 94.56 117 ALA A N 1
ATOM 777 C CA . ALA A 1 117 ? -7.010 -2.571 -1.712 1.00 94.56 117 ALA A CA 1
ATOM 778 C C . ALA A 1 117 ? -7.476 -1.293 -0.997 1.00 94.56 117 ALA A C 1
ATOM 780 O O . ALA A 1 117 ? -8.375 -1.354 -0.158 1.00 94.56 117 ALA A O 1
ATOM 781 N N . GLY A 1 118 ? -6.920 -0.131 -1.353 1.00 94.88 118 GLY A N 1
ATOM 782 C CA . GLY A 1 118 ? -7.333 1.163 -0.808 1.00 94.88 118 GLY A CA 1
ATOM 783 C C . GLY A 1 118 ? -8.802 1.474 -1.095 1.00 94.88 118 GLY A C 1
ATOM 784 O O . GLY A 1 118 ? -9.562 1.776 -0.173 1.00 94.88 118 GLY A O 1
ATOM 785 N N . LEU A 1 119 ? -9.231 1.323 -2.351 1.00 95.56 119 LEU A N 1
ATOM 786 C CA . LEU A 1 119 ? -10.626 1.509 -2.760 1.00 95.56 119 LEU A CA 1
ATOM 787 C C . LEU A 1 119 ? -11.560 0.513 -2.067 1.00 95.56 119 LEU A C 1
ATOM 789 O O . LEU A 1 119 ? -12.616 0.906 -1.573 1.00 95.56 119 LEU A O 1
ATOM 793 N N . LEU A 1 120 ? -11.161 -0.755 -1.970 1.00 95.00 120 LEU A N 1
ATOM 794 C CA . LEU A 1 120 ? -11.942 -1.797 -1.309 1.00 95.00 120 LEU A CA 1
ATOM 795 C C . LEU A 1 120 ? -12.111 -1.503 0.184 1.00 95.00 120 LEU A C 1
ATOM 797 O O . LEU A 1 120 ? -13.218 -1.623 0.705 1.00 95.00 120 LEU A O 1
ATOM 801 N N . VAL A 1 121 ? -11.060 -1.049 0.872 1.00 93.25 121 VAL A N 1
ATOM 802 C CA . VAL A 1 121 ? -11.153 -0.623 2.277 1.00 93.25 121 VAL A CA 1
ATOM 803 C C . VAL A 1 121 ? -12.138 0.534 2.430 1.00 93.25 121 VAL A C 1
ATOM 805 O O . VAL A 1 121 ? -12.979 0.505 3.330 1.00 93.25 121 VAL A O 1
ATOM 808 N N . LEU A 1 122 ? -12.075 1.534 1.550 1.00 92.62 122 LEU A N 1
ATOM 809 C CA . LEU A 1 122 ? -12.979 2.684 1.596 1.00 92.62 122 LEU A CA 1
ATOM 810 C C . LEU A 1 122 ? -14.437 2.298 1.294 1.00 92.62 122 LEU A C 1
ATOM 812 O O . LEU A 1 122 ? -15.345 2.835 1.931 1.00 92.62 122 LEU A O 1
ATOM 816 N N . ALA A 1 123 ? -14.659 1.356 0.375 1.00 91.50 123 ALA A N 1
ATOM 817 C CA . ALA A 1 123 ? -15.986 0.907 -0.037 1.00 91.50 123 ALA A CA 1
ATOM 818 C C . ALA A 1 123 ? -16.638 -0.068 0.962 1.00 91.50 123 ALA A C 1
ATOM 820 O O . ALA A 1 123 ? -17.825 0.053 1.270 1.00 91.50 123 ALA A O 1
ATOM 821 N N . VAL A 1 124 ? -15.875 -1.036 1.481 1.00 91.25 124 VAL A N 1
ATOM 822 C CA . VAL A 1 124 ? -16.403 -2.159 2.276 1.00 91.25 124 VAL A CA 1
ATOM 823 C C . VAL A 1 124 ? -16.408 -1.852 3.772 1.00 91.25 124 VAL A C 1
ATOM 825 O O . VAL A 1 124 ? -17.353 -2.219 4.477 1.00 91.25 124 VAL A O 1
ATOM 828 N N . VAL A 1 125 ? -15.387 -1.163 4.293 1.00 87.56 125 VAL A N 1
ATOM 829 C CA . VAL A 1 125 ? -15.280 -0.925 5.738 1.00 87.56 125 VAL A CA 1
ATOM 830 C C . VAL A 1 125 ? -16.234 0.198 6.145 1.00 87.56 125 VAL A C 1
ATOM 832 O O . VAL A 1 125 ? -15.958 1.395 6.023 1.00 87.56 125 VAL A O 1
ATOM 835 N N . ARG A 1 126 ? -17.400 -0.176 6.673 1.00 80.75 126 ARG A N 1
ATOM 836 C CA . ARG A 1 126 ? -18.357 0.775 7.253 1.00 80.75 126 ARG A CA 1
ATOM 837 C C . ARG A 1 126 ? -17.872 1.224 8.634 1.00 80.75 126 ARG A C 1
ATOM 839 O O . ARG A 1 126 ? -17.501 0.412 9.475 1.00 80.75 126 ARG A O 1
ATOM 846 N N . GLY A 1 127 ? -17.843 2.537 8.861 1.00 64.50 127 GLY A N 1
ATOM 847 C CA . GLY A 1 127 ? -17.427 3.123 10.131 1.00 64.50 127 GLY A CA 1
ATOM 848 C C . GLY A 1 127 ? -18.378 2.697 11.245 1.00 64.50 127 GLY A C 1
ATOM 849 O O . GLY A 1 127 ? -19.593 2.828 11.103 1.00 64.50 127 GLY A O 1
ATOM 850 N N . ARG A 1 128 ? -17.830 2.199 12.356 1.00 58.47 128 ARG A N 1
ATOM 851 C CA . ARG A 1 128 ? -18.605 2.023 13.586 1.00 58.47 128 ARG A CA 1
ATOM 852 C C . ARG A 1 128 ? -19.078 3.396 14.058 1.00 58.47 128 ARG A C 1
ATOM 854 O O . ARG A 1 128 ? -18.254 4.294 14.227 1.00 58.47 128 ARG A O 1
ATOM 861 N N . ARG A 1 129 ? -20.388 3.559 14.269 1.00 52.88 129 ARG A N 1
ATOM 862 C CA . ARG A 1 129 ? -20.896 4.664 15.093 1.00 52.88 129 ARG A CA 1
ATOM 863 C C . ARG A 1 129 ? -20.304 4.471 16.495 1.00 52.88 129 ARG A C 1
ATOM 865 O O . ARG A 1 129 ? -20.352 3.336 16.974 1.00 52.88 129 ARG A O 1
ATOM 872 N N . PRO A 1 130 ? -19.710 5.497 17.125 1.00 48.38 130 PRO A N 1
ATOM 873 C CA . PRO A 1 130 ? -19.286 5.387 18.512 1.00 48.38 130 PRO A CA 1
ATOM 874 C C . PRO A 1 130 ? -20.512 5.012 19.3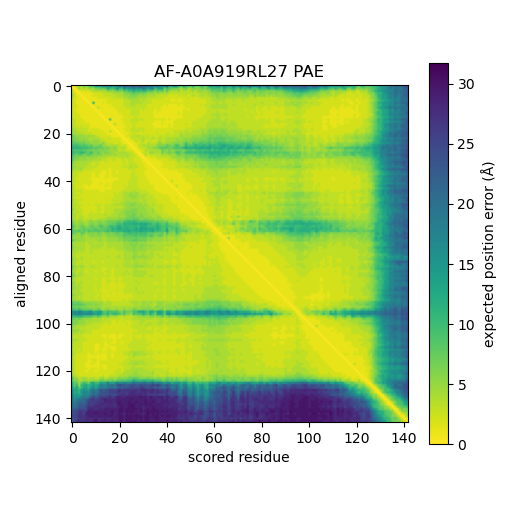50 1.00 48.38 130 PRO A C 1
ATOM 876 O O . PRO A 1 130 ? -21.470 5.776 19.450 1.00 48.38 130 PRO A O 1
ATOM 879 N N . ALA A 1 131 ? -20.523 3.783 19.861 1.00 53.03 131 ALA A N 1
ATOM 880 C CA . ALA A 1 131 ? -21.508 3.348 20.832 1.00 53.03 131 ALA A CA 1
ATOM 881 C C . ALA A 1 131 ? -21.161 4.058 22.143 1.00 53.03 131 ALA A C 1
ATOM 883 O O . ALA A 1 131 ? -20.095 3.800 22.697 1.00 53.03 131 ALA A O 1
ATOM 884 N N . GLY A 1 132 ? -22.019 4.978 22.584 1.00 52.12 132 GLY A N 1
ATOM 885 C CA . GLY A 1 132 ? -21.878 5.619 23.892 1.00 52.12 132 GLY A CA 1
ATOM 886 C C . GLY A 1 132 ? -21.651 7.129 23.894 1.00 52.12 132 GLY A C 1
ATOM 887 O O . GLY A 1 132 ? -20.949 7.618 24.767 1.00 52.12 132 GLY A O 1
ATOM 888 N N . ALA A 1 133 ? -22.287 7.896 23.003 1.00 48.16 133 ALA A N 1
ATOM 889 C CA . ALA A 1 133 ? -22.797 9.188 23.467 1.00 48.16 133 ALA A CA 1
ATOM 890 C C . ALA A 1 133 ? -24.048 8.884 24.308 1.00 48.16 133 ALA A C 1
ATOM 892 O O . ALA A 1 133 ? -25.172 8.998 23.821 1.00 48.16 133 ALA A O 1
ATOM 893 N N . GLU A 1 134 ? -23.851 8.362 25.524 1.00 54.22 134 GLU A N 1
ATOM 894 C CA . GLU A 1 134 ? -24.913 8.411 26.526 1.00 54.22 134 GLU A CA 1
ATOM 895 C C . GLU A 1 134 ? -25.264 9.893 26.698 1.00 54.22 134 GLU A C 1
ATOM 897 O O . GLU A 1 134 ? -24.362 10.697 26.942 1.00 54.22 134 GLU A O 1
ATOM 902 N N . PRO A 1 135 ? -26.529 10.300 26.498 1.00 51.91 135 PRO A N 1
ATOM 903 C CA . PRO A 1 135 ? -26.926 11.659 26.802 1.00 51.91 135 PRO A CA 1
ATOM 904 C C . PRO A 1 135 ? -26.682 11.884 28.294 1.00 51.91 135 PRO A C 1
ATOM 906 O O . PRO A 1 135 ? -27.253 11.203 29.145 1.00 51.91 135 PRO A O 1
ATOM 909 N N . GLU A 1 136 ? -25.792 12.828 28.579 1.00 57.12 136 GLU A N 1
ATOM 910 C CA . GLU A 1 136 ? -25.354 13.298 29.892 1.00 57.12 136 GLU A CA 1
ATOM 911 C C . GLU A 1 136 ? -26.518 14.003 30.619 1.00 57.12 136 GLU A C 1
ATOM 913 O O . GLU A 1 136 ? -26.537 15.210 30.831 1.00 57.12 136 GLU A O 1
ATOM 918 N N . GLY A 1 137 ? -27.577 13.249 30.918 1.00 57.44 137 GLY A N 1
ATOM 919 C CA . GLY A 1 137 ? -28.882 13.789 31.281 1.00 57.44 137 GLY A CA 1
ATOM 920 C C . GLY A 1 137 ? -29.681 12.875 32.198 1.00 57.44 137 GLY A C 1
ATOM 921 O O . GLY A 1 137 ? -30.888 12.764 32.036 1.00 57.44 137 GLY A O 1
ATOM 922 N N . SER A 1 138 ? -29.039 12.179 33.141 1.00 56.75 138 SER A N 1
ATOM 923 C CA . SER A 1 138 ? -29.766 11.476 34.211 1.00 56.75 138 SER A CA 1
ATOM 924 C C . SER A 1 138 ? -28.911 11.204 35.458 1.00 56.75 138 SER A C 1
ATOM 926 O O . SER A 1 138 ? -28.969 10.118 36.027 1.00 56.75 138 SER A O 1
ATOM 928 N N . GLN A 1 139 ? -28.115 12.179 35.910 1.00 56.56 139 GLN A N 1
ATOM 929 C CA . GLN A 1 139 ? -27.509 12.143 37.257 1.00 56.56 139 GLN A CA 1
ATOM 930 C C . GLN A 1 139 ? -27.933 13.316 38.162 1.00 56.56 139 GLN A C 1
ATOM 932 O O . GLN A 1 139 ? -27.519 13.383 39.310 1.00 56.56 139 GLN A O 1
ATOM 937 N N . ALA A 1 140 ? -28.838 14.194 37.711 1.00 56.25 140 ALA A N 1
ATOM 938 C CA . ALA A 1 140 ? -29.338 15.326 38.507 1.00 56.25 140 ALA A CA 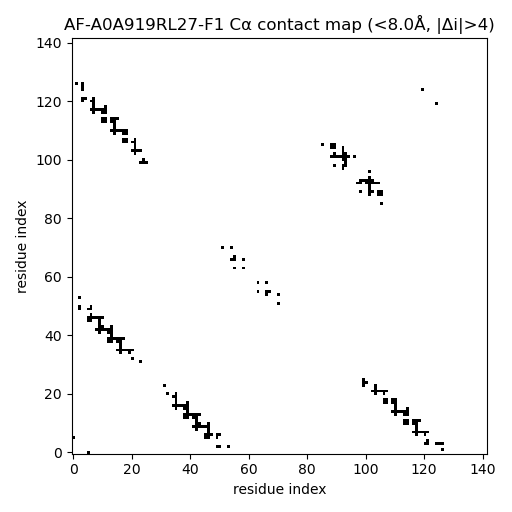1
ATOM 939 C C . ALA A 1 140 ? -30.591 15.017 39.360 1.00 56.25 140 ALA A C 1
ATOM 941 O O . ALA A 1 140 ? -31.278 15.933 39.808 1.00 56.25 140 ALA A O 1
ATOM 942 N N . ARG A 1 141 ? -30.945 13.744 39.578 1.00 55.41 141 ARG A N 1
ATOM 943 C CA . ARG A 1 141 ? -32.105 13.376 40.409 1.00 55.41 141 ARG A CA 1
ATOM 944 C C . ARG A 1 141 ? -31.844 12.087 41.181 1.00 55.41 141 ARG A C 1
ATOM 946 O O . ARG A 1 141 ? -32.241 11.015 40.729 1.00 55.41 141 ARG A O 1
ATOM 953 N N . ARG A 1 142 ? -31.195 12.202 42.337 1.00 54.41 142 ARG A N 1
ATOM 954 C CA . ARG A 1 142 ? -31.433 11.386 43.536 1.00 54.41 142 ARG A CA 1
ATOM 955 C C . ARG A 1 142 ? -30.698 11.985 44.721 1.00 54.41 142 ARG A C 1
ATOM 957 O O . ARG A 1 142 ? -29.542 12.407 44.520 1.00 54.41 142 ARG A O 1
#

Radius of gyration: 20.44 Å; Cα contacts (8 Å, |Δi|>4): 147; chains: 1; bounding box: 50×30×65 Å